Protein AF-A0A9E5R8Z6-F1 (afdb_monomer_lite)

Sequence (164 aa):
MCIWGRFLRRLDRTLDPQVNLLTLNVDRLFDQARANPAKLGFTNVTSSCLAVPSCRSTPSLQNQFLFWDDIHPTTAGHRQIAKLAMNLLAEPSREMQPQPRTAVADRATQDFTQPLQSENQAASASVPEPTPAAGLFTITMLAIGLRLRRRALRRVPSSNLMPR

Foldseek 3Di:
DDPVVVVLVVVVVVDDPVDDDQDQDVVVVLVVCVVPVVVLQAPEEQAALVVPVVSVPDVVNLLNYQHNHRPHGGPSVVVSSVVSVVVSVPPPRVPDDPPPPPDPPPPPPPPPDDDDDDDDDDDDDDDDDDDDDPDDDDDDDDDDDDDDDDDDDDDDDDDDDDDD

pLDDT: mean 73.31, std 23.59, range [35.78, 98.69]

Radius of gyration: 29.15 Å; chains: 1; bounding box: 87×56×64 Å

Secondary structure (DSSP, 8-state):
--HHHHHHHHHHTTS-TT-------HHHHHHHHHH-GGGGT-SEEEEEGGGSGGGGT-HHHHTTEEESSSSPBPHHHHHHHHHHHHHHHHS--------------S-TTSSS--------------PPPPP---------------------------------

Structure (mmCIF, N/CA/C/O backbone):
data_AF-A0A9E5R8Z6-F1
#
_entry.id   AF-A0A9E5R8Z6-F1
#
loop_
_atom_site.group_PDB
_atom_site.id
_atom_site.type_symbol
_atom_site.label_atom_id
_atom_site.label_alt_id
_atom_site.label_comp_id
_atom_site.label_asym_id
_atom_site.label_entity_id
_atom_site.label_seq_id
_atom_site.pdbx_PDB_ins_code
_atom_site.Cartn_x
_atom_site.Cartn_y
_atom_site.Cartn_z
_atom_site.occupancy
_atom_site.B_iso_or_equiv
_atom_site.auth_seq_id
_atom_site.auth_comp_id
_atom_site.auth_asym_id
_atom_site.auth_atom_id
_atom_site.pdbx_PDB_model_num
ATOM 1 N N . MET A 1 1 ? -13.295 -16.381 1.542 1.00 55.97 1 MET A N 1
ATOM 2 C CA . MET A 1 1 ? -12.892 -15.699 2.797 1.00 55.97 1 MET A CA 1
ATOM 3 C C . MET A 1 1 ? -11.876 -16.574 3.528 1.00 55.97 1 MET A C 1
ATOM 5 O O . MET A 1 1 ? -12.222 -17.695 3.893 1.00 55.97 1 MET A O 1
ATOM 9 N N . CYS A 1 2 ? -10.638 -16.107 3.704 1.00 70.44 2 CYS A N 1
ATOM 10 C CA . CYS A 1 2 ? -9.532 -16.910 4.244 1.00 70.44 2 CYS A CA 1
ATOM 11 C C . CYS A 1 2 ? -9.700 -17.233 5.743 1.00 70.44 2 CYS A C 1
ATOM 13 O O . CYS A 1 2 ? -10.387 -16.516 6.477 1.00 70.44 2 CYS A O 1
ATOM 15 N N . ILE A 1 3 ? -9.081 -18.330 6.197 1.00 78.50 3 ILE A N 1
ATOM 16 C CA . ILE A 1 3 ? -9.162 -18.840 7.582 1.00 78.50 3 ILE A CA 1
ATOM 17 C C . ILE A 1 3 ? -8.740 -17.766 8.600 1.00 78.50 3 ILE A C 1
ATOM 19 O O . ILE A 1 3 ? -9.452 -17.535 9.576 1.00 78.50 3 ILE A O 1
ATOM 23 N N . TRP A 1 4 ? -7.673 -17.024 8.306 1.00 74.25 4 TRP A N 1
ATOM 24 C CA . TRP A 1 4 ? -7.163 -15.931 9.139 1.00 74.25 4 TRP A CA 1
ATOM 25 C C . TRP A 1 4 ? -8.173 -14.801 9.371 1.00 74.25 4 TRP A C 1
ATOM 27 O O . TRP A 1 4 ? -8.366 -14.362 10.503 1.00 74.25 4 TRP A O 1
ATOM 37 N N . GLY A 1 5 ? -8.917 -14.396 8.338 1.00 78.88 5 GLY A N 1
ATOM 38 C CA . GLY A 1 5 ? -9.957 -13.375 8.488 1.00 78.88 5 GLY A CA 1
ATOM 39 C C . GLY A 1 5 ? -11.109 -13.822 9.396 1.00 78.88 5 GLY A C 1
ATOM 40 O O . GLY A 1 5 ? -11.727 -12.996 10.065 1.00 78.88 5 GLY A O 1
ATOM 41 N N . ARG A 1 6 ? -11.408 -15.129 9.449 1.00 82.06 6 ARG A N 1
ATOM 42 C CA . ARG A 1 6 ? -12.395 -15.683 10.395 1.00 82.06 6 ARG A CA 1
ATOM 43 C C . ARG A 1 6 ? -11.874 -15.679 11.831 1.00 82.06 6 ARG A C 1
ATOM 45 O O . ARG A 1 6 ? -12.655 -15.390 12.731 1.00 82.06 6 ARG A O 1
ATOM 52 N N . PHE A 1 7 ? -10.588 -15.957 12.032 1.00 84.62 7 PHE A N 1
ATOM 53 C CA . PHE A 1 7 ? -9.962 -15.930 13.354 1.00 84.62 7 PHE A CA 1
ATOM 54 C C . PHE A 1 7 ? -9.988 -14.525 13.975 1.00 84.62 7 PHE A C 1
ATOM 56 O O . PHE A 1 7 ? -10.478 -14.374 15.090 1.00 84.62 7 PHE A O 1
ATOM 63 N N . LEU A 1 8 ? -9.580 -13.488 13.233 1.00 83.25 8 LEU A N 1
ATOM 64 C CA . LEU A 1 8 ? -9.569 -12.104 13.741 1.00 83.25 8 LEU A CA 1
ATOM 65 C C . LEU A 1 8 ? -10.965 -11.610 14.155 1.00 83.25 8 LEU A C 1
ATOM 67 O O . LEU A 1 8 ? -11.116 -10.980 15.195 1.00 83.25 8 LEU A O 1
ATOM 71 N N . ARG A 1 9 ? -12.013 -11.979 13.405 1.00 81.62 9 ARG A N 1
ATOM 72 C CA . ARG A 1 9 ? -13.405 -11.672 13.790 1.00 81.62 9 ARG A CA 1
ATOM 73 C C . ARG A 1 9 ? -13.880 -12.427 15.027 1.00 81.62 9 ARG A C 1
ATOM 75 O O . ARG A 1 9 ? -14.826 -11.994 15.677 1.00 81.62 9 ARG A O 1
ATOM 82 N N . ARG A 1 10 ? -13.293 -13.590 15.316 1.00 86.56 10 ARG A N 1
ATOM 83 C CA . ARG A 1 10 ? -13.603 -14.333 16.539 1.00 86.56 10 ARG A CA 1
ATOM 84 C C . ARG A 1 10 ? -12.925 -13.689 17.740 1.00 86.56 10 ARG A C 1
ATOM 86 O O . ARG A 1 10 ? -13.573 -13.588 18.773 1.00 86.56 10 ARG A O 1
ATOM 93 N N . LEU A 1 11 ? -11.686 -13.226 17.571 1.00 87.25 11 LEU A N 1
ATOM 94 C CA . LEU A 1 11 ? -10.934 -12.533 18.613 1.00 87.25 11 LEU A CA 1
ATOM 95 C C . LEU A 1 11 ? -11.697 -11.306 19.128 1.00 87.25 11 LEU A C 1
ATOM 97 O O . LEU A 1 11 ? -11.892 -11.190 20.331 1.00 87.25 11 LEU A O 1
ATOM 101 N N . ASP A 1 12 ? -12.232 -10.485 18.222 1.00 85.75 12 ASP A N 1
ATOM 102 C CA . ASP A 1 12 ? -13.057 -9.308 18.543 1.00 85.75 12 ASP A CA 1
ATOM 103 C C . ASP A 1 12 ? -14.218 -9.607 19.514 1.00 85.75 12 ASP A C 1
ATOM 105 O O . ASP A 1 12 ? -14.535 -8.816 20.391 1.00 85.75 12 ASP A O 1
ATOM 109 N N . ARG A 1 13 ? -14.814 -10.804 19.427 1.00 85.31 13 ARG A N 1
ATOM 110 C CA . ARG A 1 13 ? -15.930 -11.226 20.297 1.00 85.31 13 ARG A CA 1
ATOM 111 C C . ARG A 1 13 ? -15.498 -11.791 21.649 1.00 85.31 13 ARG A C 1
ATOM 113 O O . ARG A 1 13 ? -16.355 -12.108 22.467 1.00 85.31 13 ARG A O 1
ATOM 120 N N . THR A 1 14 ? -14.202 -12.007 21.838 1.00 90.75 14 THR A N 1
ATOM 121 C CA . THR A 1 14 ? -13.625 -12.620 23.046 1.00 90.75 14 THR A CA 1
ATOM 122 C C . THR A 1 14 ? -12.754 -11.660 23.846 1.00 90.75 14 THR A C 1
ATOM 124 O O . THR A 1 14 ? -12.374 -11.991 24.964 1.00 90.75 14 THR A O 1
ATOM 127 N N . LEU A 1 15 ? -12.412 -10.504 23.273 1.00 91.12 15 LEU A N 1
ATOM 128 C CA . LEU A 1 15 ? -11.634 -9.477 23.951 1.00 91.12 15 LEU A CA 1
ATOM 129 C C . LEU A 1 15 ? -12.467 -8.778 25.029 1.00 91.12 15 LEU A C 1
ATOM 131 O O . LEU A 1 15 ? -13.698 -8.761 24.980 1.00 91.12 15 LEU A O 1
ATOM 135 N N . ASP A 1 16 ? -11.766 -8.196 26.001 1.00 92.31 16 ASP A N 1
ATOM 136 C CA . ASP A 1 16 ? -12.375 -7.297 26.975 1.00 92.31 16 ASP A CA 1
ATOM 137 C C . ASP A 1 16 ? -13.114 -6.156 26.241 1.00 92.31 16 ASP A C 1
ATOM 139 O O . ASP A 1 16 ? -12.548 -5.595 25.298 1.00 92.31 16 ASP A O 1
ATOM 143 N N . PRO A 1 17 ? -14.342 -5.782 26.649 1.00 87.12 17 PRO A N 1
ATOM 144 C CA . PRO A 1 17 ? -15.105 -4.705 26.012 1.00 87.12 17 PRO A CA 1
ATOM 145 C C . PRO A 1 17 ? -14.402 -3.339 25.961 1.00 87.12 17 PRO A C 1
ATOM 147 O O . PRO A 1 17 ? -14.804 -2.484 25.173 1.00 87.12 17 PRO A O 1
ATOM 150 N N . GLN A 1 18 ? -13.382 -3.105 26.792 1.00 89.56 18 GLN A N 1
ATOM 151 C CA . GLN A 1 18 ? -12.573 -1.880 26.771 1.00 89.56 18 GLN A CA 1
ATOM 152 C C . GLN A 1 18 ? -11.520 -1.871 25.650 1.00 89.56 18 GLN A C 1
ATOM 154 O O . GLN A 1 18 ? -10.940 -0.825 25.356 1.00 89.56 18 GLN A O 1
ATOM 159 N N . VAL A 1 19 ? -11.260 -3.013 25.008 1.00 90.50 19 VAL A N 1
ATOM 160 C CA . VAL A 1 19 ? -10.334 -3.115 23.877 1.00 90.50 19 VAL A CA 1
ATOM 161 C C . VAL A 1 19 ? -11.085 -2.860 22.573 1.00 90.50 19 VAL A C 1
ATOM 163 O O . VAL A 1 19 ? -11.951 -3.631 22.173 1.00 90.50 19 VAL A O 1
ATOM 166 N N . ASN A 1 20 ? -10.696 -1.807 21.854 1.00 87.50 20 ASN A N 1
ATOM 167 C CA . ASN A 1 20 ? -11.187 -1.536 20.505 1.00 87.50 20 ASN A CA 1
ATOM 168 C C . ASN A 1 20 ? -10.245 -2.153 19.455 1.00 87.50 20 ASN A C 1
ATOM 170 O O . ASN A 1 20 ? -9.166 -1.616 19.187 1.00 87.50 20 ASN A O 1
ATOM 174 N N . LEU A 1 21 ? -10.640 -3.281 18.857 1.00 88.62 21 LEU A N 1
ATOM 175 C CA . LEU A 1 21 ? -9.853 -3.952 17.822 1.00 88.62 21 LEU A CA 1
ATOM 176 C C . LEU A 1 21 ? -10.184 -3.412 16.423 1.00 88.62 21 LEU A C 1
ATOM 178 O O . LEU A 1 21 ? -11.179 -3.776 15.797 1.00 88.62 21 LEU A O 1
ATOM 182 N N . LEU A 1 22 ? -9.276 -2.613 15.867 1.00 90.19 22 LEU A N 1
ATOM 183 C CA . LEU A 1 22 ? -9.369 -2.151 14.483 1.00 90.19 22 LEU A CA 1
ATOM 184 C C . LEU A 1 22 ? -8.681 -3.144 13.536 1.00 90.19 22 LEU A C 1
ATOM 186 O O . LEU A 1 22 ? -7.471 -3.356 13.598 1.00 90.19 22 LEU A O 1
ATOM 190 N N . THR A 1 23 ? -9.447 -3.753 12.627 1.00 90.19 23 THR A N 1
ATOM 191 C CA . THR A 1 23 ? -8.899 -4.702 11.643 1.00 90.19 23 THR A CA 1
ATOM 192 C C . THR A 1 23 ? -8.503 -3.995 10.348 1.00 90.19 23 THR A C 1
ATOM 194 O O . THR A 1 23 ? -9.354 -3.466 9.632 1.00 90.19 23 THR A O 1
ATOM 197 N N . LEU A 1 24 ? -7.219 -4.066 9.990 1.00 93.06 24 LEU A N 1
ATOM 198 C CA . LEU A 1 24 ? -6.701 -3.544 8.727 1.00 93.06 24 LEU A CA 1
ATOM 199 C C . LEU A 1 24 ? -6.794 -4.595 7.608 1.00 93.06 24 LEU A C 1
ATOM 201 O O . LEU A 1 24 ? -6.055 -5.576 7.599 1.00 93.06 24 LEU A O 1
ATOM 205 N N . ASN A 1 25 ? -7.688 -4.394 6.636 1.00 92.94 25 ASN A N 1
ATOM 206 C CA . ASN A 1 25 ? -7.883 -5.335 5.526 1.00 92.94 25 ASN A CA 1
ATOM 207 C C . ASN A 1 25 ? -6.953 -5.029 4.334 1.00 92.94 25 ASN A C 1
ATOM 209 O O . ASN A 1 25 ? -7.357 -4.386 3.362 1.00 92.94 25 ASN A O 1
ATOM 213 N N . VAL A 1 26 ? -5.705 -5.495 4.422 1.00 95.31 26 VAL A N 1
ATOM 214 C CA . VAL A 1 26 ? -4.687 -5.326 3.367 1.00 95.31 26 VAL A CA 1
ATOM 215 C C . VAL A 1 26 ? -5.003 -6.158 2.118 1.00 95.31 26 VAL A C 1
ATOM 217 O O . VAL A 1 26 ? -4.757 -5.694 1.006 1.00 95.31 26 VAL A O 1
ATOM 220 N N . ASP A 1 27 ? -5.633 -7.327 2.268 1.00 94.12 27 ASP A N 1
ATOM 221 C CA . ASP A 1 27 ? -6.019 -8.180 1.133 1.00 94.12 27 ASP A CA 1
ATOM 222 C C . ASP A 1 27 ? -6.911 -7.422 0.147 1.00 94.12 27 ASP A C 1
ATOM 224 O O . ASP A 1 27 ? -6.650 -7.413 -1.057 1.00 94.12 27 ASP A O 1
ATOM 228 N N . ARG A 1 28 ? -7.908 -6.692 0.668 1.00 94.88 28 ARG A N 1
ATOM 229 C CA . ARG A 1 28 ? -8.800 -5.865 -0.154 1.00 94.88 28 ARG A CA 1
ATOM 230 C C . ARG A 1 28 ? -8.052 -4.734 -0.863 1.00 94.88 28 ARG A C 1
ATOM 232 O O . ARG A 1 28 ? -8.390 -4.412 -1.999 1.00 94.88 28 ARG A O 1
ATOM 239 N N . LEU A 1 29 ? -7.055 -4.123 -0.219 1.00 97.38 29 LEU A N 1
ATOM 240 C CA . LEU A 1 29 ? -6.211 -3.111 -0.865 1.00 97.38 29 LEU A CA 1
ATOM 241 C C . LEU A 1 29 ? -5.435 -3.722 -2.040 1.00 97.38 29 LEU A C 1
ATOM 243 O O . LEU A 1 29 ? -5.322 -3.101 -3.095 1.00 97.38 29 LEU A O 1
ATOM 247 N N . PHE A 1 30 ? -4.935 -4.947 -1.890 1.00 97.25 30 PHE A N 1
ATOM 248 C CA . PHE A 1 30 ? -4.210 -5.629 -2.962 1.00 97.25 30 PHE A CA 1
ATOM 249 C C . PHE A 1 30 ? -5.145 -6.132 -4.069 1.00 97.25 30 PHE A C 1
ATOM 251 O O . PHE A 1 30 ? -4.772 -6.067 -5.239 1.00 97.25 30 PHE A O 1
ATOM 258 N N . ASP A 1 31 ? -6.374 -6.548 -3.749 1.00 97.50 31 ASP A N 1
ATOM 259 C CA . ASP A 1 31 ? -7.418 -6.804 -4.753 1.00 97.50 31 ASP A CA 1
ATOM 260 C C . ASP A 1 31 ? -7.702 -5.550 -5.587 1.00 97.50 31 ASP A C 1
ATOM 262 O O . ASP A 1 31 ? -7.774 -5.618 -6.813 1.00 97.50 31 ASP A O 1
ATOM 266 N N . GLN A 1 32 ? -7.804 -4.385 -4.939 1.00 97.88 32 GLN A N 1
ATOM 267 C CA . GLN A 1 32 ? -7.979 -3.106 -5.631 1.00 97.88 32 GLN A CA 1
ATOM 268 C C . GLN A 1 32 ? -6.775 -2.763 -6.509 1.00 97.88 32 GLN A C 1
ATOM 270 O O . GLN A 1 32 ? -6.963 -2.317 -7.641 1.00 97.88 32 GLN A O 1
ATOM 275 N N . ALA A 1 33 ? -5.556 -3.003 -6.015 1.00 98.06 33 ALA A N 1
ATOM 276 C CA . ALA A 1 33 ? -4.335 -2.819 -6.792 1.00 98.06 33 ALA A CA 1
ATOM 277 C C . ALA A 1 33 ? -4.318 -3.716 -8.034 1.00 98.06 33 ALA A C 1
ATOM 279 O O . ALA A 1 33 ? -3.981 -3.236 -9.108 1.00 98.06 33 ALA A O 1
ATOM 280 N N . ARG A 1 34 ? -4.733 -4.983 -7.919 1.00 97.75 34 ARG A N 1
ATOM 281 C CA . ARG A 1 34 ? -4.852 -5.910 -9.058 1.00 97.75 34 ARG A CA 1
ATOM 282 C C . ARG A 1 34 ? -5.941 -5.503 -10.044 1.00 97.75 34 ARG A C 1
ATOM 284 O O . ARG A 1 34 ? -5.726 -5.586 -11.247 1.00 97.75 34 ARG A O 1
ATOM 291 N N . ALA A 1 35 ? -7.093 -5.060 -9.547 1.00 98.31 35 ALA A N 1
ATOM 292 C CA . ALA A 1 35 ? -8.225 -4.685 -10.389 1.00 98.31 35 ALA A CA 1
ATOM 293 C C . ALA A 1 35 ? -7.988 -3.372 -11.151 1.00 98.31 35 ALA A C 1
ATOM 295 O O . ALA A 1 35 ? -8.436 -3.224 -12.286 1.00 98.31 35 ALA A O 1
ATOM 296 N N . ASN A 1 36 ? -7.320 -2.395 -10.530 1.00 98.06 36 ASN A N 1
ATOM 297 C CA . ASN A 1 36 ? -6.989 -1.125 -11.170 1.00 98.06 36 ASN A CA 1
ATOM 298 C C . ASN A 1 36 ? -5.710 -0.508 -10.563 1.00 98.06 36 ASN A C 1
ATOM 300 O O . ASN A 1 36 ? -5.801 0.380 -9.707 1.00 98.06 36 ASN A O 1
ATOM 304 N N . PRO A 1 37 ? -4.520 -0.938 -11.025 1.00 98.38 37 PRO A N 1
ATOM 305 C CA . PRO A 1 37 ? -3.231 -0.466 -10.513 1.00 98.38 37 PRO A CA 1
ATOM 306 C C . PRO A 1 37 ? -3.079 1.058 -10.536 1.00 98.38 37 PRO A C 1
ATOM 308 O O . PRO A 1 37 ? -2.614 1.666 -9.567 1.00 98.38 37 PRO A O 1
ATOM 311 N N . ALA A 1 38 ? -3.538 1.686 -11.623 1.00 98.12 38 ALA A N 1
ATOM 312 C CA . ALA A 1 38 ? -3.373 3.113 -11.868 1.00 98.12 38 ALA A CA 1
ATOM 313 C C . ALA A 1 38 ? -4.092 3.974 -10.819 1.00 98.12 38 ALA A C 1
ATOM 315 O O . ALA A 1 38 ? -3.574 5.023 -10.436 1.00 98.12 38 ALA A O 1
ATOM 316 N N . LYS A 1 39 ? -5.230 3.511 -10.273 1.00 97.62 39 LYS A N 1
ATOM 317 C CA . LYS A 1 39 ? -5.931 4.204 -9.172 1.00 97.62 39 LYS A CA 1
ATOM 318 C C . LYS A 1 39 ? -5.086 4.326 -7.904 1.00 97.62 39 LYS A C 1
ATOM 320 O O . LYS A 1 39 ? -5.306 5.242 -7.117 1.00 97.62 39 LYS A O 1
ATOM 325 N N . LEU A 1 40 ? -4.133 3.419 -7.704 1.00 97.94 40 LEU A N 1
ATOM 326 C CA . LEU A 1 40 ? -3.211 3.439 -6.569 1.00 97.94 40 LEU A CA 1
ATOM 327 C C . LEU A 1 40 ? -1.815 3.962 -6.944 1.00 97.94 40 LEU A C 1
ATOM 329 O O . LEU A 1 40 ? -0.942 4.030 -6.078 1.00 97.94 40 LEU A O 1
ATOM 333 N N . GLY A 1 41 ? -1.623 4.391 -8.195 1.00 97.69 41 GLY A N 1
ATOM 334 C CA . GLY A 1 41 ? -0.362 4.935 -8.696 1.00 97.69 41 GLY A CA 1
ATOM 335 C C . GLY A 1 41 ? 0.661 3.880 -9.124 1.00 97.69 41 GLY A C 1
ATOM 336 O O . GLY A 1 41 ? 1.837 4.213 -9.243 1.00 97.69 41 GLY A O 1
ATOM 337 N N . PHE A 1 42 ? 0.240 2.633 -9.353 1.00 98.69 42 PHE A N 1
ATOM 338 C CA . PHE A 1 42 ? 1.119 1.556 -9.812 1.00 98.69 42 PHE A CA 1
ATOM 339 C C . PHE A 1 42 ? 0.924 1.258 -11.299 1.00 98.69 42 PHE A C 1
ATOM 341 O O . PHE A 1 42 ? -0.183 1.360 -11.827 1.00 98.69 42 PHE A O 1
ATOM 348 N N . THR A 1 43 ? 1.999 0.829 -11.956 1.00 98.19 43 THR A N 1
ATOM 349 C CA . THR A 1 43 ? 1.976 0.255 -13.310 1.00 98.19 43 THR A CA 1
ATOM 350 C C . THR A 1 43 ? 2.236 -1.250 -13.286 1.00 98.19 43 THR A C 1
ATOM 352 O O . THR A 1 43 ? 1.774 -1.954 -14.180 1.00 98.19 43 THR A O 1
ATOM 355 N N . ASN A 1 44 ? 2.907 -1.762 -12.247 1.00 98.25 44 ASN A N 1
ATOM 356 C CA . ASN A 1 44 ? 3.119 -3.191 -12.040 1.00 98.25 44 ASN A CA 1
ATOM 357 C C . ASN A 1 44 ? 2.748 -3.592 -10.605 1.00 98.25 44 ASN A C 1
ATOM 359 O O . ASN A 1 44 ? 3.247 -3.021 -9.637 1.00 98.25 44 ASN A O 1
ATOM 363 N N . VAL A 1 45 ? 1.861 -4.579 -10.469 1.00 98.31 45 VAL A N 1
ATOM 364 C CA . VAL A 1 45 ? 1.365 -5.075 -9.172 1.00 98.31 45 VAL A CA 1
ATOM 365 C C . VAL A 1 45 ? 1.576 -6.575 -8.984 1.00 98.31 45 VAL A C 1
ATOM 367 O O . VAL A 1 45 ? 0.995 -7.165 -8.079 1.00 98.31 45 VAL A O 1
ATOM 370 N N . THR A 1 46 ? 2.362 -7.203 -9.855 1.00 96.50 46 THR A N 1
ATOM 371 C CA . THR A 1 46 ? 2.525 -8.663 -9.911 1.00 96.50 46 THR A CA 1
ATOM 372 C C . THR A 1 46 ? 3.982 -9.092 -9.844 1.00 96.50 46 THR A C 1
ATOM 374 O O . THR A 1 46 ? 4.284 -10.095 -9.215 1.00 96.50 46 THR A O 1
ATOM 377 N N . SER A 1 47 ? 4.882 -8.362 -10.502 1.00 96.56 47 SER A N 1
ATOM 378 C CA . SER A 1 47 ? 6.294 -8.721 -10.618 1.00 96.56 47 SER A CA 1
ATOM 379 C C . SER A 1 47 ? 7.139 -8.009 -9.565 1.00 96.56 47 SER A C 1
ATOM 381 O O . SER A 1 47 ? 6.874 -6.856 -9.222 1.00 96.56 47 SER A O 1
ATOM 383 N N . SER A 1 48 ? 8.213 -8.667 -9.130 1.00 97.88 48 SER A N 1
ATOM 384 C CA . SER A 1 48 ? 9.257 -8.047 -8.317 1.00 97.88 48 SER A CA 1
ATOM 385 C C . SER A 1 48 ? 9.949 -6.903 -9.071 1.00 97.88 48 SER A C 1
ATOM 387 O O . SER A 1 48 ? 10.419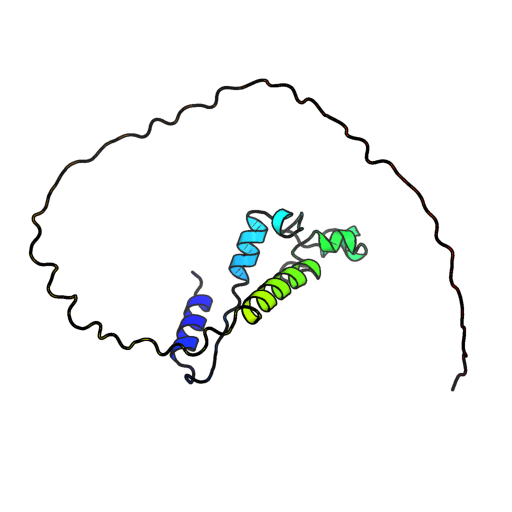 -7.073 -10.200 1.00 97.88 48 SER A O 1
ATOM 389 N N . CYS A 1 49 ? 10.094 -5.751 -8.413 1.00 98.31 49 CYS A N 1
ATOM 390 C CA . CYS A 1 49 ? 10.974 -4.670 -8.863 1.00 98.31 49 CYS A CA 1
ATOM 391 C C . CYS A 1 49 ? 12.439 -5.135 -8.981 1.00 98.31 49 CYS A C 1
ATOM 393 O O . CYS A 1 49 ? 13.102 -4.804 -9.959 1.00 98.31 49 CYS A O 1
ATOM 395 N N . LEU A 1 50 ? 12.956 -5.947 -8.048 1.00 97.38 50 LEU A N 1
ATOM 396 C CA . LEU A 1 50 ? 14.345 -6.438 -8.067 1.00 97.38 50 LEU A CA 1
ATOM 397 C C . LEU A 1 50 ? 14.710 -7.298 -9.288 1.00 97.38 50 LEU A C 1
ATOM 399 O O . LEU A 1 50 ? 15.901 -7.383 -9.629 1.00 97.38 50 LEU A O 1
ATOM 403 N N . ALA A 1 51 ? 13.714 -7.905 -9.941 1.00 96.31 51 ALA A N 1
ATOM 404 C CA . ALA A 1 51 ? 13.879 -8.624 -11.203 1.00 96.31 51 ALA A CA 1
ATOM 405 C C . ALA A 1 51 ? 14.178 -7.684 -12.387 1.00 96.31 51 ALA A C 1
ATOM 407 O O . ALA A 1 51 ? 14.702 -8.124 -13.408 1.00 96.31 51 ALA A O 1
ATOM 408 N N . VAL A 1 52 ? 13.897 -6.385 -12.245 1.00 96.31 52 VAL A N 1
ATOM 409 C CA . VAL A 1 52 ? 14.216 -5.342 -13.223 1.00 96.31 52 VAL A CA 1
ATOM 410 C C . VAL A 1 52 ? 15.508 -4.634 -12.787 1.00 96.31 52 VAL A C 1
ATOM 412 O O . VAL A 1 52 ? 15.488 -3.879 -11.811 1.00 96.31 52 VAL A O 1
ATOM 415 N N . PRO A 1 53 ? 16.647 -4.812 -13.490 1.00 95.81 53 PRO A N 1
ATOM 416 C CA . PRO A 1 53 ? 17.941 -4.282 -13.045 1.00 95.81 53 PRO A CA 1
ATOM 417 C C . PRO A 1 53 ? 17.944 -2.774 -12.764 1.00 95.81 53 PRO A C 1
ATOM 419 O O . PRO A 1 53 ? 18.496 -2.333 -11.757 1.00 95.81 53 PRO A O 1
ATOM 422 N N . SER A 1 54 ? 17.270 -1.982 -13.604 1.00 96.38 54 SER A N 1
ATOM 423 C CA . SER A 1 54 ? 17.163 -0.527 -13.439 1.00 96.38 54 SER A CA 1
ATOM 424 C C . SER A 1 54 ? 16.343 -0.110 -12.215 1.00 96.38 54 SER A C 1
ATOM 426 O O . SER A 1 54 ? 16.552 0.977 -11.677 1.00 96.38 54 SER A O 1
ATOM 428 N N . CYS A 1 55 ? 15.442 -0.965 -11.727 1.00 96.88 55 CYS A N 1
ATOM 429 C CA . CYS A 1 55 ? 14.605 -0.662 -10.570 1.00 96.88 55 CYS A CA 1
ATOM 430 C C . CYS A 1 55 ? 15.431 -0.598 -9.277 1.00 96.88 55 CYS A C 1
ATOM 432 O O . CYS A 1 55 ? 15.114 0.182 -8.383 1.00 96.88 55 CYS A O 1
ATOM 434 N N . ARG A 1 56 ? 16.559 -1.318 -9.199 1.00 93.12 56 ARG A N 1
ATOM 435 C CA . ARG A 1 56 ? 17.439 -1.346 -8.013 1.00 93.12 56 ARG A CA 1
ATOM 436 C C . ARG A 1 56 ? 18.032 0.018 -7.655 1.00 93.12 56 ARG A C 1
ATOM 438 O O . ARG A 1 56 ? 18.271 0.285 -6.484 1.00 93.12 56 ARG A O 1
ATOM 445 N N . SER A 1 57 ? 18.241 0.881 -8.645 1.00 95.62 57 SER A N 1
ATOM 446 C CA . SER A 1 57 ? 18.887 2.191 -8.483 1.00 95.62 57 SER A CA 1
ATOM 447 C C . SER A 1 57 ? 17.995 3.377 -8.855 1.00 95.62 57 SER A C 1
ATOM 449 O O . SER A 1 57 ? 18.431 4.519 -8.734 1.00 95.62 57 SER A O 1
ATOM 451 N N . THR A 1 58 ? 16.749 3.136 -9.283 1.00 97.75 58 THR A N 1
ATOM 452 C CA . THR A 1 58 ? 15.853 4.186 -9.793 1.00 97.75 58 THR A CA 1
ATOM 453 C C . THR A 1 58 ? 14.603 4.322 -8.917 1.00 97.75 58 THR A C 1
ATOM 455 O O . THR A 1 58 ? 13.604 3.644 -9.170 1.00 97.75 58 THR A O 1
ATOM 458 N N . PRO A 1 59 ? 14.587 5.229 -7.918 1.00 96.38 59 PRO A N 1
ATOM 459 C CA . PRO A 1 59 ? 13.443 5.401 -7.017 1.00 96.38 59 PRO A CA 1
ATOM 460 C C . PRO A 1 59 ? 12.123 5.732 -7.724 1.00 96.38 59 PRO A C 1
ATOM 462 O O . PRO A 1 59 ? 11.057 5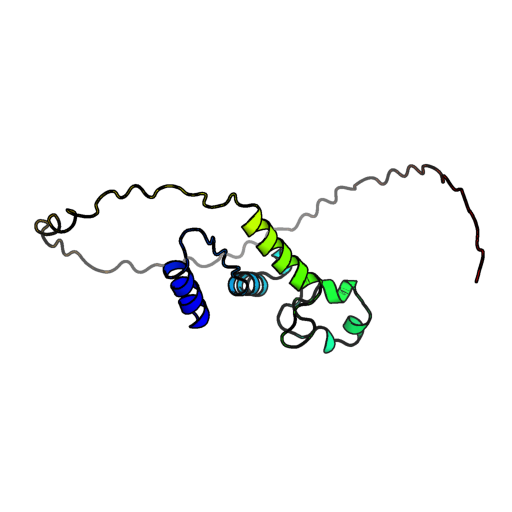.277 -7.317 1.00 96.38 59 PRO A O 1
ATOM 465 N N . SER A 1 60 ? 12.171 6.501 -8.815 1.00 97.12 60 SER A N 1
ATOM 466 C CA . SER A 1 60 ? 10.977 6.819 -9.607 1.00 97.12 60 SER A CA 1
ATOM 467 C C . SER A 1 60 ? 10.372 5.591 -10.293 1.00 97.12 60 SER A C 1
ATOM 469 O O . SER A 1 60 ? 9.161 5.562 -10.498 1.00 97.12 60 SER A O 1
ATOM 471 N N . LEU A 1 61 ? 11.180 4.575 -10.613 1.00 97.81 61 LEU A N 1
ATOM 472 C CA . LEU A 1 61 ? 10.702 3.292 -11.122 1.00 97.81 61 LEU A CA 1
ATOM 473 C C . LEU A 1 61 ? 10.167 2.423 -9.980 1.00 97.81 61 LEU A C 1
ATOM 475 O O . LEU A 1 61 ? 9.074 1.885 -10.103 1.00 97.81 61 LEU A O 1
ATOM 479 N N . GLN A 1 62 ? 10.862 2.372 -8.838 1.00 98.19 62 GLN A N 1
ATOM 480 C CA . GLN A 1 62 ? 10.396 1.655 -7.638 1.00 98.19 62 GLN A CA 1
ATOM 481 C C . GLN A 1 62 ? 8.994 2.102 -7.208 1.00 98.19 62 GLN A C 1
ATOM 483 O O . GLN A 1 62 ? 8.164 1.279 -6.833 1.00 98.19 62 GLN A O 1
ATOM 488 N N . ASN A 1 63 ? 8.701 3.402 -7.317 1.00 98.19 63 ASN A N 1
ATOM 489 C CA . ASN A 1 63 ? 7.395 3.962 -6.968 1.00 98.19 63 ASN A CA 1
ATOM 490 C C . ASN A 1 63 ? 6.240 3.487 -7.865 1.00 98.19 63 ASN A C 1
ATOM 492 O O . ASN A 1 63 ? 5.084 3.681 -7.500 1.00 98.19 63 ASN A O 1
ATOM 496 N N . GLN A 1 64 ? 6.537 2.886 -9.018 1.00 98.19 64 GLN A N 1
ATOM 497 C CA . GLN A 1 64 ? 5.536 2.368 -9.952 1.00 98.19 64 GLN A CA 1
ATOM 498 C C . GLN A 1 64 ? 5.219 0.883 -9.718 1.00 98.19 64 GLN A C 1
ATOM 500 O O . GLN A 1 64 ? 4.254 0.368 -10.285 1.00 98.19 64 GLN A O 1
ATOM 505 N N . PHE A 1 65 ? 6.004 0.198 -8.882 1.00 98.62 65 PHE A N 1
ATOM 506 C CA . PHE A 1 65 ? 5.832 -1.215 -8.557 1.00 98.62 65 PHE A CA 1
ATOM 507 C C . PHE A 1 65 ? 5.162 -1.369 -7.191 1.00 98.62 65 PHE A C 1
ATOM 509 O O . PHE A 1 65 ? 5.509 -0.662 -6.242 1.00 98.62 65 PHE A O 1
ATOM 516 N N . LEU A 1 66 ? 4.234 -2.320 -7.064 1.00 98.69 66 LEU A N 1
ATOM 517 C CA . LEU A 1 66 ? 3.669 -2.691 -5.765 1.00 98.69 66 LEU A CA 1
ATOM 518 C C . LEU A 1 66 ? 4.673 -3.479 -4.926 1.00 98.69 66 LEU A C 1
ATOM 520 O O . LEU A 1 66 ? 4.785 -3.203 -3.736 1.00 98.69 66 LEU A O 1
ATOM 524 N N . PHE A 1 67 ? 5.403 -4.418 -5.535 1.00 98.62 67 PHE A N 1
ATOM 525 C CA . PHE A 1 67 ? 6.293 -5.343 -4.838 1.00 98.62 67 PHE A CA 1
ATOM 526 C C . PHE A 1 67 ? 7.776 -5.069 -5.121 1.00 98.62 67 PHE A C 1
ATOM 528 O O . PHE A 1 67 ? 8.196 -4.842 -6.259 1.00 98.62 67 PHE A O 1
ATOM 535 N N . TRP A 1 68 ? 8.570 -5.068 -4.055 1.00 98.44 68 TRP A N 1
ATOM 536 C CA . TRP A 1 68 ? 10.024 -4.977 -4.089 1.00 98.44 68 TRP A CA 1
ATOM 537 C C . TRP A 1 68 ? 10.631 -6.310 -4.545 1.00 98.44 68 TRP A C 1
ATOM 539 O O . TRP A 1 68 ? 11.327 -6.366 -5.561 1.00 98.44 68 TRP A O 1
ATOM 549 N N . ASP A 1 69 ? 10.279 -7.390 -3.853 1.00 97.75 69 ASP A N 1
ATOM 550 C CA . ASP A 1 69 ? 10.584 -8.786 -4.182 1.00 97.75 69 ASP A CA 1
ATOM 551 C C . ASP A 1 69 ? 9.285 -9.587 -4.375 1.00 97.75 69 ASP A C 1
ATOM 553 O O . ASP A 1 69 ? 8.299 -9.018 -4.832 1.00 97.75 69 ASP A O 1
ATOM 557 N N . ASP A 1 70 ? 9.273 -10.889 -4.095 1.00 96.69 70 ASP A N 1
ATOM 558 C CA . ASP A 1 70 ? 8.102 -11.740 -4.328 1.00 96.69 70 ASP A CA 1
ATOM 559 C C . ASP A 1 70 ? 6.988 -11.563 -3.280 1.00 96.69 70 ASP A C 1
ATOM 561 O O . ASP A 1 70 ? 5.859 -11.995 -3.515 1.00 96.69 70 ASP A O 1
ATOM 565 N N . ILE A 1 71 ? 7.269 -10.940 -2.126 1.00 96.31 71 ILE A N 1
ATOM 566 C CA . ILE A 1 71 ? 6.290 -10.815 -1.027 1.00 96.31 71 ILE A CA 1
ATOM 567 C C . ILE A 1 71 ? 6.272 -9.441 -0.348 1.00 96.31 71 ILE A C 1
ATOM 569 O O . ILE A 1 71 ? 5.258 -9.066 0.247 1.00 96.31 71 ILE A O 1
ATOM 573 N N . HIS A 1 72 ? 7.359 -8.673 -0.417 1.00 98.06 72 HIS A N 1
ATOM 574 C CA . HIS A 1 72 ? 7.471 -7.394 0.276 1.00 98.06 72 HIS A CA 1
ATOM 575 C C . HIS A 1 72 ? 6.995 -6.240 -0.613 1.00 98.06 72 HIS A C 1
ATOM 577 O O . HIS A 1 72 ? 7.449 -6.118 -1.753 1.00 98.06 72 HIS A O 1
ATOM 583 N N . PRO A 1 73 ? 6.120 -5.344 -0.122 1.00 98.38 73 PRO A N 1
ATOM 584 C CA . PRO A 1 73 ? 5.753 -4.142 -0.858 1.00 98.38 73 PRO A CA 1
ATOM 585 C C . PRO A 1 73 ? 6.926 -3.164 -1.018 1.00 98.38 73 PRO A C 1
ATOM 587 O O . PRO A 1 73 ? 7.803 -3.067 -0.162 1.00 98.38 73 PRO A O 1
ATOM 590 N N . THR A 1 74 ? 6.923 -2.368 -2.085 1.00 98.62 74 THR A N 1
ATOM 591 C CA . THR A 1 74 ? 7.832 -1.217 -2.210 1.00 98.62 74 THR A CA 1
ATOM 592 C C . THR A 1 74 ? 7.470 -0.124 -1.201 1.00 98.62 74 THR A C 1
ATOM 594 O O . THR A 1 74 ? 6.397 -0.132 -0.592 1.00 98.62 74 THR A O 1
ATOM 597 N N . THR A 1 75 ? 8.308 0.909 -1.086 1.00 98.06 75 THR A N 1
ATOM 598 C CA . THR A 1 75 ? 7.969 2.132 -0.337 1.00 98.06 75 THR A CA 1
ATOM 599 C C . THR A 1 75 ? 6.635 2.743 -0.787 1.00 98.06 75 THR A C 1
ATOM 601 O O . THR A 1 75 ? 5.875 3.252 0.038 1.00 98.06 75 THR A O 1
ATOM 604 N N . ALA A 1 76 ? 6.310 2.691 -2.084 1.00 98.50 76 ALA A N 1
ATOM 605 C CA . ALA A 1 76 ? 5.021 3.157 -2.589 1.00 98.50 76 ALA A CA 1
ATOM 606 C C . ALA A 1 76 ? 3.868 2.221 -2.185 1.00 98.50 76 ALA A C 1
ATOM 608 O O . ALA A 1 76 ? 2.817 2.713 -1.769 1.00 98.50 76 ALA A O 1
ATOM 609 N N . GLY A 1 77 ? 4.084 0.902 -2.204 1.00 98.38 77 GLY A N 1
ATOM 610 C CA . GLY A 1 77 ? 3.160 -0.092 -1.644 1.00 98.38 77 GLY A CA 1
ATOM 611 C C . GLY A 1 77 ? 2.849 0.159 -0.166 1.00 98.38 77 GLY A C 1
ATOM 612 O O . GLY A 1 77 ? 1.688 0.344 0.211 1.00 98.38 77 GLY A O 1
ATOM 613 N N . HIS A 1 78 ? 3.887 0.283 0.662 1.00 98.69 78 HIS A N 1
ATOM 614 C CA . HIS A 1 78 ? 3.750 0.614 2.083 1.00 98.69 78 HIS A CA 1
ATOM 615 C C . HIS A 1 78 ? 3.027 1.942 2.315 1.00 98.69 78 HIS A C 1
ATOM 617 O O . HIS A 1 78 ? 2.231 2.049 3.246 1.00 98.69 78 HIS A O 1
ATOM 623 N N . ARG A 1 79 ? 3.221 2.944 1.449 1.00 98.69 79 ARG A N 1
ATOM 624 C CA . ARG A 1 79 ? 2.490 4.216 1.536 1.00 98.69 79 ARG A CA 1
ATOM 625 C C . ARG A 1 79 ? 0.981 4.034 1.364 1.00 98.69 79 ARG A C 1
ATOM 627 O O . ARG A 1 79 ? 0.221 4.732 2.030 1.00 98.69 79 ARG A O 1
ATOM 634 N N . GLN A 1 80 ? 0.531 3.121 0.501 1.00 98.56 80 GLN A N 1
ATOM 635 C CA . GLN A 1 80 ? -0.900 2.825 0.354 1.00 98.56 80 GLN A CA 1
ATOM 636 C C . GLN A 1 80 ? -1.457 2.074 1.573 1.00 98.56 80 GLN A C 1
ATOM 638 O O . GLN A 1 80 ? -2.548 2.401 2.038 1.00 98.56 80 GLN A O 1
ATOM 643 N N . ILE A 1 81 ? -0.688 1.145 2.151 1.00 98.50 81 ILE A N 1
ATOM 644 C CA . ILE A 1 81 ? -1.058 0.462 3.406 1.00 98.50 81 ILE A CA 1
ATOM 645 C C . ILE A 1 81 ? -1.167 1.472 4.557 1.00 98.50 81 ILE A C 1
ATOM 647 O O . ILE A 1 81 ? -2.142 1.458 5.304 1.00 98.50 81 ILE A O 1
ATOM 651 N N . ALA A 1 82 ? -0.208 2.395 4.666 1.00 98.38 82 ALA A N 1
ATOM 652 C CA . ALA A 1 82 ? -0.230 3.449 5.673 1.00 98.38 82 ALA A CA 1
ATOM 653 C C . ALA A 1 82 ? -1.451 4.365 5.511 1.00 98.38 82 ALA A C 1
ATOM 655 O O . ALA A 1 82 ? -2.117 4.654 6.498 1.00 98.38 82 ALA A O 1
ATOM 656 N N . LYS A 1 83 ? -1.802 4.770 4.281 1.00 97.81 83 LYS A N 1
ATOM 657 C CA . LYS A 1 83 ? -3.035 5.537 4.021 1.00 97.81 83 LYS A CA 1
ATOM 658 C C . LYS A 1 83 ? -4.282 4.786 4.484 1.00 97.81 83 LYS A C 1
ATOM 660 O O . LYS A 1 83 ? -5.140 5.387 5.115 1.00 97.81 83 LYS A O 1
ATOM 665 N N . LEU A 1 84 ? -4.371 3.482 4.212 1.00 96.94 84 LEU A N 1
ATOM 666 C CA . LEU A 1 84 ? -5.488 2.663 4.685 1.00 96.94 84 LEU A CA 1
ATOM 667 C C . LEU A 1 84 ? -5.572 2.655 6.221 1.00 96.94 84 LEU A C 1
ATOM 669 O O . LEU A 1 84 ? -6.659 2.825 6.766 1.00 96.94 84 LEU A O 1
ATOM 673 N N . ALA A 1 85 ? -4.438 2.494 6.907 1.00 96.81 85 ALA A N 1
ATOM 674 C CA . ALA A 1 85 ? -4.389 2.515 8.368 1.00 96.81 85 ALA A CA 1
ATOM 675 C C . ALA A 1 85 ? -4.758 3.891 8.940 1.00 96.81 85 ALA A C 1
ATOM 677 O O . ALA A 1 85 ? -5.545 3.969 9.877 1.00 96.81 85 ALA A O 1
ATOM 678 N N . MET A 1 86 ? -4.244 4.973 8.351 1.00 97.12 86 MET A N 1
ATOM 679 C CA . MET A 1 86 ? -4.576 6.336 8.770 1.00 97.12 86 MET A CA 1
ATOM 680 C C . MET A 1 86 ? -6.059 6.638 8.571 1.00 97.12 86 MET A C 1
ATOM 682 O O . MET A 1 86 ? -6.672 7.206 9.464 1.00 97.12 86 MET A O 1
ATOM 686 N N . ASN A 1 87 ? -6.653 6.208 7.454 1.00 94.88 87 ASN A N 1
ATOM 687 C CA . ASN A 1 87 ? -8.091 6.351 7.242 1.00 94.88 87 ASN A CA 1
ATOM 688 C C . ASN A 1 87 ? -8.875 5.606 8.329 1.00 94.88 87 ASN A C 1
ATOM 690 O O . ASN A 1 87 ? -9.777 6.180 8.917 1.00 94.88 87 ASN A O 1
ATOM 694 N N . LEU A 1 88 ? -8.487 4.368 8.655 1.00 93.81 88 LEU A N 1
ATOM 695 C CA . LEU A 1 88 ? -9.150 3.574 9.694 1.00 93.81 88 LEU A CA 1
ATOM 696 C C . LEU A 1 88 ? -9.055 4.204 11.096 1.00 93.81 88 LEU A C 1
ATOM 698 O O . LEU A 1 88 ? -9.971 4.029 11.890 1.00 93.81 88 LEU A O 1
ATOM 702 N N . LEU A 1 89 ? -7.962 4.910 11.399 1.00 93.50 89 LEU A N 1
ATOM 703 C CA . LEU A 1 89 ? -7.765 5.621 12.670 1.00 93.50 89 LEU A CA 1
ATOM 704 C C . LEU A 1 89 ? -8.454 6.992 12.711 1.00 93.50 89 LEU A C 1
ATOM 706 O O . LEU A 1 89 ? -8.736 7.494 13.795 1.00 93.50 89 LEU A O 1
ATOM 710 N N . ALA A 1 90 ? -8.645 7.621 11.549 1.00 90.44 90 ALA A N 1
ATOM 711 C CA . ALA A 1 90 ? -9.278 8.929 11.417 1.00 90.44 90 ALA A CA 1
ATOM 712 C C . ALA A 1 90 ? -10.806 8.844 11.384 1.00 90.44 90 ALA A C 1
ATOM 714 O O . ALA A 1 90 ? -11.468 9.825 11.724 1.00 90.44 90 ALA A O 1
ATOM 715 N N . GLU A 1 91 ? -11.366 7.692 10.998 1.00 77.50 91 GLU A N 1
ATOM 716 C CA . GLU A 1 91 ? -12.752 7.394 11.332 1.00 77.50 91 GLU A CA 1
ATOM 717 C C . GLU A 1 91 ? -12.870 7.532 12.852 1.00 77.50 91 GLU A C 1
ATOM 719 O O . GLU A 1 91 ? -12.106 6.860 13.559 1.00 77.50 91 GLU A O 1
ATOM 724 N N . PRO A 1 92 ? -13.759 8.403 13.379 1.00 61.34 92 PRO A N 1
ATOM 725 C CA . PRO A 1 92 ? -13.999 8.422 14.809 1.00 61.34 92 PRO A CA 1
ATOM 726 C C . PRO A 1 92 ? -14.229 6.976 15.212 1.00 61.34 92 PRO A C 1
ATOM 728 O O . PRO A 1 92 ? -14.880 6.225 14.465 1.00 61.34 92 PRO A O 1
ATOM 731 N N . SER A 1 93 ? -13.635 6.580 16.345 1.00 56.69 93 SER A N 1
ATOM 732 C CA . SER A 1 93 ? -13.964 5.325 17.003 1.00 56.69 93 SER A CA 1
ATOM 733 C C . SER A 1 93 ? -15.443 5.085 16.742 1.00 56.69 93 SER A C 1
ATOM 735 O O . SER A 1 93 ? -16.262 6.007 16.841 1.00 56.69 93 SER A O 1
ATOM 737 N N . ARG A 1 94 ?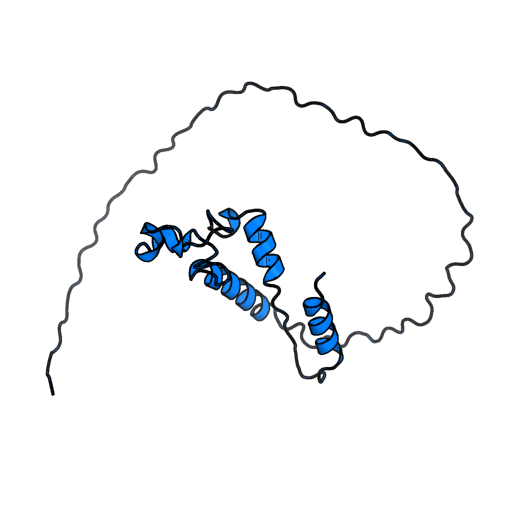 -15.825 3.861 16.381 1.00 53.25 94 ARG A N 1
ATOM 738 C CA . ARG A 1 94 ? -17.171 3.393 16.711 1.00 53.25 94 ARG A CA 1
ATOM 739 C C . ARG A 1 94 ? -17.246 3.433 18.242 1.00 53.25 94 ARG A C 1
ATOM 741 O O . ARG A 1 94 ? -17.156 2.416 18.910 1.00 53.25 94 ARG A O 1
ATOM 748 N N . GLU A 1 95 ? -17.259 4.647 18.772 1.00 49.41 95 GLU A N 1
ATOM 749 C CA . GLU A 1 95 ? -17.392 5.081 20.131 1.00 49.41 95 GLU A CA 1
ATOM 750 C C . GLU A 1 95 ? -18.679 4.414 20.522 1.00 49.41 95 GLU A C 1
ATOM 752 O O . GLU A 1 95 ? -19.718 4.761 19.959 1.00 49.41 95 GLU A O 1
ATOM 757 N N . MET A 1 96 ? -18.569 3.371 21.344 1.00 44.88 96 MET A N 1
ATOM 758 C CA . MET A 1 96 ? -19.385 3.260 22.539 1.00 44.88 96 MET A CA 1
ATOM 759 C C . MET A 1 96 ? -20.838 3.701 22.320 1.00 44.88 96 MET A C 1
ATOM 761 O O . MET A 1 96 ? -21.399 4.446 23.114 1.00 44.88 96 MET A O 1
ATOM 765 N N . GLN A 1 97 ? -21.466 3.286 21.221 1.00 40.41 97 GLN A N 1
ATOM 766 C CA . GLN A 1 97 ? -22.902 3.367 21.126 1.00 40.41 97 GLN A CA 1
ATOM 767 C C . GLN A 1 97 ? -23.335 2.202 21.993 1.00 40.41 97 GLN A C 1
ATOM 769 O O . GLN A 1 97 ? -22.987 1.060 21.660 1.00 40.41 97 GLN A O 1
ATOM 774 N N . PRO A 1 98 ? -24.045 2.439 23.113 1.00 44.31 98 PRO A N 1
ATOM 775 C CA . PRO A 1 98 ? -24.784 1.356 23.716 1.00 44.31 98 PRO A CA 1
ATOM 776 C C . PRO A 1 98 ? -25.647 0.845 22.573 1.00 44.31 98 PRO A C 1
ATOM 778 O O . PRO A 1 98 ? -26.501 1.578 22.070 1.00 44.31 98 PRO A O 1
ATOM 781 N N . GLN A 1 99 ? -25.382 -0.372 22.092 1.00 42.38 99 GLN A N 1
ATOM 782 C CA . GLN A 1 99 ? -26.383 -1.027 21.275 1.00 42.38 99 GLN A CA 1
ATOM 783 C C . GLN A 1 99 ? -27.656 -0.929 22.111 1.00 42.38 99 GLN A C 1
ATOM 785 O O . GLN A 1 99 ? -27.622 -1.331 23.285 1.00 42.38 99 GLN A O 1
ATOM 790 N N . PRO A 1 100 ? -28.758 -0.364 21.586 1.00 41.00 100 PRO A N 1
ATOM 791 C CA . PRO A 1 100 ? -30.024 -0.620 22.216 1.00 41.00 100 PRO A CA 1
ATOM 792 C C . PRO A 1 100 ? -30.086 -2.139 22.250 1.00 41.00 100 PRO A C 1
ATOM 794 O O . PRO A 1 100 ? -30.063 -2.793 21.206 1.00 41.00 100 PRO A O 1
ATOM 797 N N . ARG A 1 101 ? -30.105 -2.718 23.449 1.00 48.28 101 ARG A N 1
ATOM 798 C CA . ARG A 1 101 ? -30.584 -4.080 23.626 1.00 48.28 101 ARG A CA 1
ATOM 799 C C . ARG A 1 101 ? -32.088 -4.008 23.343 1.00 48.28 101 ARG A C 1
ATOM 801 O O . ARG A 1 101 ? -32.906 -4.141 24.242 1.00 48.28 101 ARG A O 1
ATOM 808 N N . THR A 1 102 ? -32.470 -3.683 22.109 1.00 43.28 102 THR A N 1
ATOM 809 C CA . THR A 1 102 ? -33.821 -3.910 21.636 1.00 43.28 102 THR A CA 1
ATOM 810 C C . THR A 1 102 ? -33.906 -5.412 21.509 1.00 43.28 102 THR A C 1
ATOM 812 O O . THR A 1 102 ? -33.274 -6.034 20.657 1.00 43.28 102 THR A O 1
ATOM 815 N N . ALA A 1 103 ? -34.595 -5.987 22.488 1.00 50.47 103 ALA A N 1
ATOM 816 C CA . ALA A 1 103 ? -34.976 -7.375 22.536 1.00 50.47 103 ALA A CA 1
ATOM 817 C C . ALA A 1 103 ? -35.403 -7.834 21.135 1.00 50.47 103 ALA A C 1
ATOM 819 O O . ALA A 1 103 ? -36.443 -7.430 20.627 1.00 50.47 103 ALA A O 1
ATOM 820 N N . VAL A 1 104 ? -34.587 -8.681 20.509 1.00 47.88 104 VAL A N 1
ATOM 821 C CA . VAL A 1 104 ? -35.044 -9.557 19.430 1.00 47.88 104 VAL A CA 1
ATOM 822 C C . VAL A 1 104 ? -35.569 -10.823 20.106 1.00 47.88 104 VAL A C 1
ATOM 824 O O . VAL A 1 104 ? -35.031 -11.913 19.954 1.00 47.88 104 VAL A O 1
ATOM 827 N N . ALA A 1 105 ? -36.585 -10.638 20.941 1.00 48.28 105 ALA A N 1
ATOM 828 C CA . ALA A 1 105 ? -37.625 -11.628 21.143 1.00 48.28 105 ALA A CA 1
ATOM 829 C C . ALA A 1 105 ? -38.825 -11.111 20.330 1.00 48.28 105 ALA A C 1
ATOM 831 O O . ALA A 1 105 ? -39.002 -9.903 20.210 1.00 48.28 105 ALA A O 1
ATOM 832 N N . ASP A 1 106 ? -39.592 -12.011 19.727 1.00 40.59 106 ASP A N 1
ATOM 833 C CA . ASP A 1 106 ? -40.864 -11.730 19.035 1.00 40.59 106 ASP A CA 1
ATOM 834 C C . ASP A 1 106 ? -40.822 -11.306 17.556 1.00 40.59 106 ASP A C 1
ATOM 836 O O . ASP A 1 106 ? -41.701 -10.594 17.076 1.00 40.59 106 ASP A O 1
ATOM 840 N N . ARG A 1 107 ? -39.878 -11.830 16.761 1.00 49.25 107 ARG A N 1
ATOM 841 C CA . ARG A 1 107 ? -40.072 -11.923 15.290 1.00 49.25 107 ARG A CA 1
ATOM 842 C C . ARG A 1 107 ? -40.262 -13.340 14.743 1.00 49.25 107 ARG A C 1
ATOM 844 O O . ARG A 1 107 ? -40.415 -13.501 13.540 1.00 49.25 107 ARG A O 1
ATOM 851 N N . ALA A 1 108 ? -40.313 -14.354 15.604 1.00 42.47 108 ALA A N 1
ATOM 852 C CA . ALA A 1 108 ? -40.444 -15.752 15.186 1.00 42.47 108 ALA A CA 1
ATOM 853 C C . ALA A 1 108 ? -41.897 -16.234 14.976 1.00 42.47 108 ALA A C 1
ATOM 855 O O . ALA A 1 108 ? -42.097 -17.404 14.674 1.00 42.47 108 ALA A O 1
ATOM 856 N N . THR A 1 109 ? -42.910 -15.368 15.101 1.00 45.97 109 THR A N 1
ATOM 857 C CA . THR A 1 109 ? -44.326 -15.801 15.076 1.00 45.97 109 THR A CA 1
ATOM 858 C C . THR A 1 109 ? -45.169 -15.187 13.955 1.00 45.97 109 THR A C 1
ATOM 860 O O . THR A 1 109 ? -46.379 -15.372 13.945 1.00 45.97 109 THR A O 1
ATOM 863 N N . GLN A 1 110 ? -44.571 -14.475 12.992 1.00 48.81 110 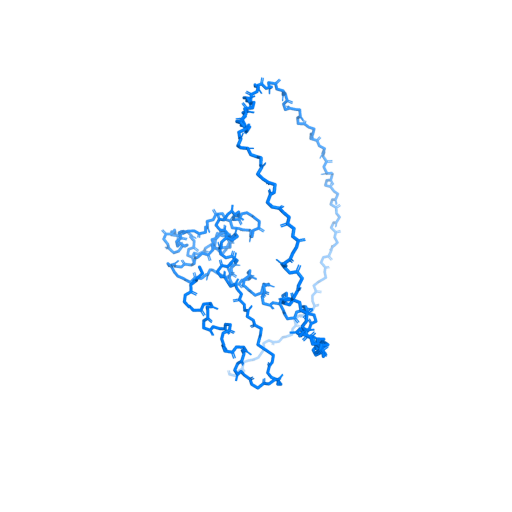GLN A N 1
ATOM 864 C CA . GLN A 1 110 ? -45.317 -13.885 11.862 1.00 48.81 110 GLN A CA 1
ATOM 865 C C . GLN A 1 110 ? -45.108 -14.599 10.516 1.00 48.81 110 GLN A C 1
ATOM 867 O O . GLN A 1 110 ? -45.635 -14.149 9.506 1.00 48.81 110 GLN A O 1
ATOM 872 N N . ASP A 1 111 ? -44.405 -15.734 10.494 1.00 44.34 111 ASP A N 1
ATOM 873 C CA . ASP A 1 111 ? -44.096 -16.482 9.261 1.00 44.34 111 ASP A CA 1
ATOM 874 C C . ASP A 1 111 ? -45.160 -17.540 8.883 1.00 44.34 111 ASP A C 1
ATOM 876 O O . ASP A 1 111 ? -44.958 -18.365 8.002 1.00 44.34 111 ASP A O 1
ATOM 880 N N . PHE A 1 112 ? -46.322 -17.545 9.546 1.00 46.75 112 PHE A N 1
ATOM 881 C CA . PHE A 1 112 ? -47.363 -18.565 9.354 1.00 46.75 112 PHE A CA 1
ATOM 882 C C . PHE A 1 112 ? -48.707 -17.960 8.932 1.00 46.75 112 PHE A C 1
ATOM 884 O O . PHE A 1 112 ? -49.714 -18.190 9.583 1.00 46.75 112 PHE A O 1
ATOM 891 N N . THR A 1 113 ? -48.726 -17.180 7.846 1.00 44.72 113 THR A N 1
ATOM 892 C CA . THR A 1 113 ? -49.932 -16.930 7.020 1.00 44.72 113 THR A CA 1
ATOM 893 C C . THR A 1 113 ? -49.579 -16.081 5.795 1.00 44.72 113 THR A C 1
ATOM 895 O O . THR A 1 113 ? -49.929 -14.907 5.734 1.00 44.72 113 THR A O 1
ATOM 898 N N . GLN A 1 114 ? -48.914 -16.656 4.790 1.00 46.19 114 GLN A N 1
ATOM 899 C CA . GLN A 1 114 ? -49.085 -16.201 3.403 1.00 46.19 114 GLN A CA 1
ATOM 900 C C . GLN A 1 114 ? -49.156 -17.415 2.457 1.00 46.19 114 GLN A C 1
ATOM 902 O O . GLN A 1 114 ? -48.346 -18.331 2.603 1.00 46.19 114 GLN A O 1
ATOM 907 N N . PRO A 1 115 ? -50.132 -17.479 1.526 1.00 35.78 115 PRO A N 1
ATOM 908 C CA . PRO A 1 115 ? -50.264 -18.600 0.600 1.00 35.78 115 PRO A CA 1
ATOM 909 C C . PRO A 1 115 ? -49.169 -18.564 -0.470 1.00 35.78 115 PRO A C 1
ATOM 911 O O . PRO A 1 115 ? -48.777 -17.496 -0.936 1.00 35.78 115 PRO A O 1
ATOM 914 N N . LEU A 1 116 ? -48.730 -19.749 -0.899 1.00 41.22 116 LEU A N 1
ATOM 915 C CA . LEU A 1 116 ? -47.807 -19.946 -2.014 1.00 41.22 116 LEU A CA 1
ATOM 916 C C . LEU A 1 116 ? -48.424 -19.412 -3.316 1.00 41.22 116 LEU A C 1
ATOM 918 O O . LEU A 1 116 ? -49.279 -20.066 -3.909 1.00 41.22 116 LEU A O 1
ATOM 922 N N . GLN A 1 117 ? -47.970 -18.252 -3.789 1.00 44.31 117 GLN A N 1
ATOM 923 C CA . GLN A 1 117 ? -48.140 -17.879 -5.191 1.00 44.31 117 GLN A CA 1
ATOM 924 C C . GLN A 1 117 ? -46.963 -18.447 -5.981 1.00 44.31 117 GLN A C 1
ATOM 926 O O . GLN A 1 117 ? -45.860 -17.903 -6.006 1.00 44.31 117 GLN A O 1
ATOM 931 N N . SER A 1 118 ? -47.212 -19.603 -6.591 1.00 54.00 118 SER A N 1
ATOM 932 C CA . SER A 1 118 ? -46.468 -20.065 -7.752 1.00 54.00 118 SER A CA 1
ATOM 933 C C . SER A 1 118 ? -46.773 -19.139 -8.922 1.00 54.00 118 SER A C 1
ATOM 935 O O . SER A 1 118 ? -47.944 -19.004 -9.253 1.00 54.00 118 SER A O 1
ATOM 937 N N . GLU A 1 119 ? -45.756 -18.593 -9.587 1.00 50.50 119 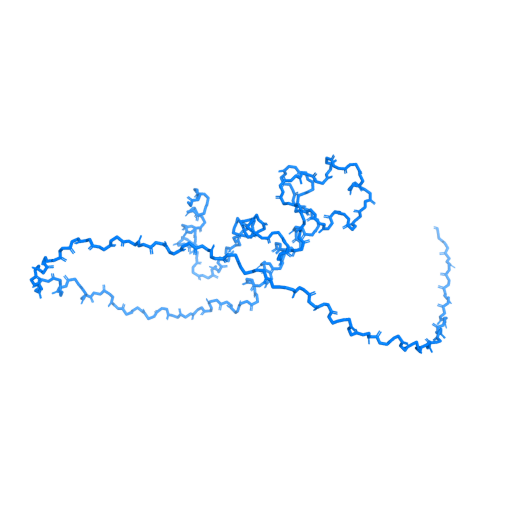GLU A N 1
ATOM 938 C CA . GLU A 1 119 ? -45.829 -18.318 -11.025 1.00 50.50 119 GLU A CA 1
ATOM 939 C C . GLU A 1 119 ? -44.430 -18.091 -11.625 1.00 50.50 119 GLU A C 1
ATOM 941 O O . GLU A 1 119 ? -43.802 -17.050 -11.486 1.00 50.50 119 GLU A O 1
ATOM 946 N N . ASN A 1 120 ? -43.957 -19.166 -12.256 1.00 47.97 120 ASN A N 1
ATOM 947 C CA . ASN A 1 120 ? -43.427 -19.242 -13.615 1.00 47.97 120 ASN A CA 1
ATOM 948 C C . ASN A 1 120 ? -42.152 -18.486 -14.035 1.00 47.97 120 ASN A C 1
ATOM 950 O O . ASN A 1 120 ? -42.029 -17.268 -14.071 1.00 47.97 120 ASN A O 1
ATOM 954 N N . GLN A 1 121 ? -41.231 -19.339 -14.484 1.00 48.06 121 GLN A N 1
ATOM 955 C CA . GLN A 1 121 ? -40.017 -19.107 -15.247 1.00 48.06 121 GLN A CA 1
ATOM 956 C C . GLN A 1 121 ? -40.210 -18.309 -16.549 1.00 48.06 121 GLN A C 1
ATOM 958 O O . GLN A 1 121 ? -41.258 -18.347 -17.184 1.00 48.06 121 GLN A O 1
ATOM 963 N N . ALA A 1 122 ? -39.055 -17.796 -16.992 1.00 39.41 122 ALA A N 1
ATOM 964 C CA . ALA A 1 122 ? -38.635 -17.494 -18.361 1.00 39.41 122 ALA A CA 1
ATOM 965 C C . ALA A 1 122 ? -38.888 -16.069 -18.882 1.00 39.41 122 ALA A C 1
ATOM 967 O O . ALA A 1 122 ? -39.893 -15.767 -19.511 1.00 39.41 122 ALA A O 1
ATOM 968 N N . ALA A 1 123 ? -37.850 -15.238 -18.765 1.00 43.06 123 ALA A N 1
ATOM 969 C CA . ALA A 1 123 ? -37.544 -14.226 -19.770 1.00 43.06 123 ALA A CA 1
ATOM 970 C C . ALA A 1 123 ? -36.041 -14.285 -20.080 1.00 43.06 123 ALA A C 1
ATOM 972 O O . ALA A 1 123 ? -35.189 -13.891 -19.285 1.00 43.06 123 ALA A O 1
ATOM 973 N N . SER A 1 124 ? -35.732 -14.863 -21.237 1.00 50.84 124 SER A N 1
ATOM 974 C CA . SER A 1 124 ? -34.429 -14.871 -21.892 1.00 50.84 124 SER A CA 1
ATOM 975 C C . SER A 1 124 ? -33.978 -13.442 -22.195 1.00 50.84 124 SER A C 1
ATOM 977 O O . SER A 1 124 ? -34.645 -12.722 -22.936 1.00 50.84 124 SER A O 1
ATOM 979 N N . ALA A 1 125 ? -32.837 -13.039 -21.641 1.00 42.59 125 ALA A N 1
ATOM 980 C CA . ALA A 1 125 ? -32.200 -11.769 -21.951 1.00 42.59 125 ALA A CA 1
ATOM 981 C C . ALA A 1 125 ? -31.587 -11.811 -23.361 1.00 42.59 125 ALA A C 1
ATOM 983 O O . ALA A 1 125 ? -30.624 -12.536 -23.607 1.00 42.59 125 ALA A O 1
ATOM 984 N N . SER A 1 126 ? -32.128 -11.019 -24.284 1.00 46.25 126 SER A N 1
ATOM 985 C CA . SER A 1 126 ? -31.479 -10.682 -25.552 1.00 46.25 126 SER A CA 1
ATOM 986 C C . SER A 1 126 ? -30.501 -9.525 -25.328 1.00 46.25 126 SER A C 1
ATOM 988 O O . SER A 1 126 ? -30.909 -8.417 -24.980 1.00 46.25 126 SER A O 1
ATOM 990 N N . VAL A 1 127 ? -29.209 -9.795 -25.512 1.00 48.66 127 VAL A N 1
ATOM 991 C CA . VAL A 1 127 ? -28.123 -8.805 -25.500 1.00 48.66 127 VAL A CA 1
ATOM 992 C C . VAL A 1 127 ? -28.124 -8.053 -26.841 1.00 48.66 127 VAL A C 1
ATOM 994 O O . VAL A 1 127 ? -28.087 -8.721 -27.873 1.00 48.66 127 VAL A O 1
ATOM 997 N N . PRO A 1 128 ? -28.155 -6.708 -26.888 1.00 51.25 128 PRO A N 1
ATOM 998 C CA . PRO A 1 128 ? -27.923 -5.982 -28.134 1.00 51.25 128 PRO A CA 1
ATOM 999 C C . PRO A 1 128 ? -26.422 -5.918 -28.464 1.00 51.25 128 PRO A C 1
ATOM 1001 O O . PRO A 1 128 ? -25.595 -5.628 -27.598 1.00 51.25 128 PRO A O 1
ATOM 1004 N N . GLU A 1 129 ? -26.078 -6.183 -29.726 1.00 50.31 129 GLU A N 1
ATOM 1005 C CA . GLU A 1 129 ? -24.714 -6.075 -30.258 1.00 50.31 129 GLU A CA 1
ATOM 1006 C C . GLU A 1 129 ? -24.213 -4.617 -30.337 1.00 50.31 129 GLU A C 1
ATOM 1008 O O . GLU A 1 129 ? -25.015 -3.692 -30.507 1.00 50.31 129 GLU A O 1
ATOM 1013 N N . PRO A 1 130 ? -22.888 -4.378 -30.257 1.00 46.03 130 PRO A N 1
ATOM 1014 C CA . PRO A 1 130 ? -22.318 -3.043 -30.396 1.00 46.03 130 PRO A CA 1
ATOM 1015 C C . PRO A 1 130 ? -22.237 -2.611 -31.870 1.00 46.03 130 PRO A C 1
ATOM 1017 O O . PRO A 1 130 ? -21.478 -3.164 -32.663 1.00 46.03 130 PRO A O 1
ATOM 1020 N N . THR A 1 131 ? -22.959 -1.553 -32.237 1.00 55.81 131 THR A N 1
ATOM 1021 C CA . THR A 1 131 ? -22.760 -0.845 -33.512 1.00 55.81 131 THR A CA 1
ATOM 1022 C C . THR A 1 131 ? -21.420 -0.090 -33.529 1.00 55.81 131 THR A C 1
ATOM 1024 O O . THR A 1 131 ? -21.139 0.648 -32.579 1.00 55.81 131 THR A O 1
ATOM 1027 N N . PRO A 1 132 ? -20.611 -0.178 -34.604 1.00 45.22 132 PRO A N 1
ATOM 1028 C CA . PRO A 1 132 ? -19.384 0.599 -34.736 1.00 45.22 132 PRO A CA 1
ATOM 1029 C C . PRO A 1 132 ? -19.711 2.041 -35.150 1.00 45.22 132 PRO A C 1
ATOM 1031 O O . PRO A 1 132 ? -20.024 2.319 -36.305 1.00 45.22 132 PRO A O 1
ATOM 1034 N N . ALA A 1 133 ? -19.620 2.981 -34.209 1.00 45.22 133 ALA A N 1
ATOM 1035 C CA . ALA A 1 133 ? -19.628 4.405 -34.522 1.00 45.22 133 ALA A CA 1
ATOM 1036 C C . ALA A 1 133 ? -18.194 4.867 -34.822 1.00 45.22 133 ALA A C 1
ATOM 1038 O O . ALA A 1 133 ? -17.383 5.081 -33.921 1.00 45.22 133 ALA A O 1
ATOM 1039 N N . ALA A 1 134 ? -17.883 5.022 -36.108 1.00 46.25 134 ALA A N 1
ATOM 1040 C CA . ALA A 1 134 ? -16.758 5.827 -36.556 1.00 46.25 134 ALA A CA 1
ATOM 1041 C C . ALA A 1 134 ? -17.056 7.300 -36.222 1.00 46.25 134 ALA A C 1
ATOM 1043 O O . ALA A 1 134 ? -18.005 7.878 -36.747 1.00 46.25 134 ALA A O 1
ATOM 1044 N N . GLY A 1 135 ? -16.272 7.901 -35.325 1.00 39.72 135 GLY A N 1
ATOM 1045 C CA . GLY A 1 135 ? -16.497 9.265 -34.844 1.00 39.72 135 GLY A CA 1
ATOM 1046 C C . GLY A 1 135 ? -15.204 9.939 -34.394 1.00 39.72 135 GLY A C 1
ATOM 1047 O O . GLY A 1 135 ? -14.787 9.801 -33.253 1.00 39.72 135 GLY A O 1
ATOM 1048 N N . LEU A 1 136 ? -14.575 10.620 -35.350 1.00 48.12 136 LEU A N 1
ATOM 1049 C CA . LEU A 1 136 ? -13.555 11.673 -35.270 1.00 48.12 136 LEU A CA 1
ATOM 1050 C C . LEU A 1 136 ? -13.097 12.149 -33.871 1.00 48.12 136 LEU A C 1
ATOM 1052 O O . LEU A 1 136 ? -13.815 12.836 -33.150 1.00 48.12 136 LEU A O 1
ATOM 1056 N N . PHE A 1 137 ? -11.815 11.914 -33.573 1.00 38.59 137 PHE A N 1
ATOM 1057 C CA . PHE A 1 137 ? -11.065 12.615 -32.529 1.00 38.59 137 PHE A CA 1
ATOM 1058 C C . PHE A 1 137 ? -10.721 14.039 -32.990 1.00 38.59 137 PHE A C 1
ATOM 1060 O O . PHE A 1 137 ? -9.805 14.230 -33.790 1.00 38.59 137 PHE A O 1
ATOM 1067 N N . THR A 1 138 ? -11.397 15.057 -32.457 1.00 48.75 138 THR A N 1
ATOM 1068 C CA . THR A 1 138 ? -10.923 16.446 -32.551 1.00 48.75 138 THR A CA 1
ATOM 1069 C C . THR A 1 138 ? -10.146 16.809 -31.290 1.00 48.75 138 THR A C 1
ATOM 1071 O O . THR A 1 138 ? -10.716 16.961 -30.211 1.00 48.75 138 THR A O 1
ATOM 1074 N N . ILE A 1 139 ? -8.828 16.943 -31.431 1.00 43.47 139 ILE A N 1
ATOM 1075 C CA . ILE A 1 139 ? -7.919 17.427 -30.390 1.00 43.47 139 ILE A CA 1
ATOM 1076 C C . ILE A 1 139 ? -8.053 18.954 -30.313 1.00 43.47 139 ILE A C 1
ATOM 1078 O O . ILE A 1 139 ? -7.509 19.669 -31.151 1.00 43.47 139 ILE A O 1
ATOM 1082 N N . THR A 1 140 ? -8.733 19.479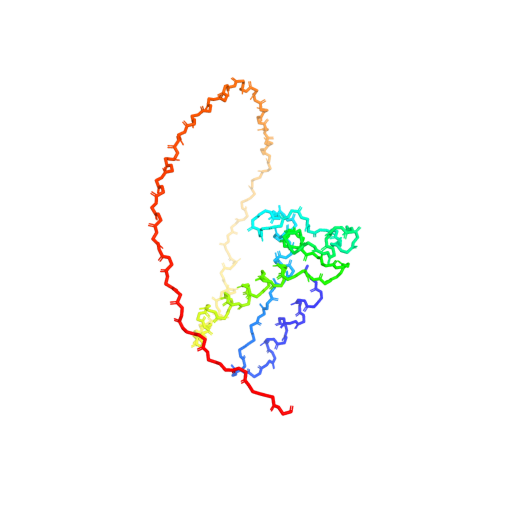 -29.297 1.00 47.12 140 THR A N 1
ATOM 1083 C CA . THR A 1 140 ? -8.605 20.895 -28.921 1.00 47.12 140 THR A CA 1
ATOM 1084 C C . THR A 1 140 ? -7.412 21.066 -27.983 1.00 47.12 140 THR A C 1
ATOM 1086 O O . THR A 1 140 ? -7.503 20.820 -26.782 1.00 47.12 140 THR A O 1
ATOM 1089 N N . MET A 1 141 ? -6.276 21.483 -28.547 1.00 43.53 141 MET A N 1
ATOM 1090 C CA . MET A 1 141 ? -5.105 21.973 -27.813 1.00 43.53 141 MET A CA 1
ATOM 1091 C C . MET A 1 141 ? -5.392 23.375 -27.258 1.00 43.53 141 MET A C 1
ATOM 1093 O O . MET A 1 141 ? -5.352 24.352 -28.004 1.00 43.53 141 MET A O 1
ATOM 1097 N N . LEU A 1 142 ? -5.655 23.491 -25.953 1.00 44.84 142 LEU A N 1
ATOM 1098 C CA . LEU A 1 142 ? -5.666 24.781 -25.256 1.00 44.84 142 LEU A CA 1
ATOM 1099 C C . LEU A 1 142 ? -4.303 25.007 -24.587 1.00 44.84 142 LEU A C 1
ATOM 1101 O O . LEU A 1 142 ? -3.927 24.318 -23.640 1.00 44.84 142 LEU A O 1
ATOM 1105 N N . ALA A 1 143 ? -3.557 25.976 -25.112 1.00 42.31 143 ALA A N 1
ATOM 1106 C CA . ALA A 1 143 ? -2.240 26.369 -24.635 1.00 42.31 143 ALA A CA 1
ATOM 1107 C C . ALA A 1 143 ? -2.320 27.043 -23.252 1.00 42.31 143 ALA A C 1
ATOM 1109 O O . ALA A 1 143 ? -2.879 28.130 -23.108 1.00 42.31 143 ALA A O 1
ATOM 1110 N N . ILE A 1 144 ? -1.710 26.429 -22.234 1.00 47.12 144 ILE A N 1
ATOM 1111 C CA . ILE A 1 144 ? -1.452 27.080 -20.944 1.00 47.12 144 ILE A CA 1
ATOM 1112 C C . ILE A 1 144 ? -0.167 27.899 -21.088 1.00 47.12 144 ILE A C 1
ATOM 1114 O O . ILE A 1 144 ? 0.931 27.362 -21.229 1.00 47.12 144 ILE A O 1
ATOM 1118 N N . GLY A 1 145 ? -0.326 29.222 -21.087 1.00 40.22 145 GLY A N 1
ATOM 1119 C CA . GLY A 1 145 ? 0.759 30.187 -21.208 1.00 40.22 145 GLY A CA 1
ATOM 1120 C C . GLY A 1 145 ? 1.754 30.116 -20.048 1.00 40.22 145 GLY A C 1
ATOM 1121 O O . GLY A 1 145 ? 1.411 30.307 -18.882 1.00 40.22 145 GLY A O 1
ATOM 1122 N N . LEU A 1 146 ? 3.021 29.918 -20.402 1.00 40.44 146 LEU A N 1
ATOM 1123 C CA . LEU A 1 146 ? 4.179 30.081 -19.536 1.00 40.44 146 LEU A CA 1
ATOM 1124 C C . LEU A 1 146 ? 4.353 31.580 -19.208 1.00 40.44 146 LEU A C 1
ATOM 1126 O O . LEU A 1 146 ? 4.833 32.351 -20.037 1.00 40.44 146 LEU A O 1
ATOM 1130 N N . ARG A 1 147 ? 3.990 32.024 -17.998 1.00 55.03 147 ARG A N 1
ATOM 1131 C CA . ARG A 1 147 ? 4.469 33.311 -17.455 1.00 55.03 147 ARG A CA 1
ATOM 1132 C C . ARG A 1 147 ? 5.499 33.063 -16.364 1.00 55.03 147 ARG A C 1
ATOM 1134 O O . ARG A 1 147 ? 5.189 32.886 -15.191 1.00 55.03 147 ARG A O 1
ATOM 1141 N N . LEU A 1 148 ? 6.756 33.093 -16.794 1.00 46.22 148 LEU A N 1
ATOM 1142 C CA . LEU A 1 148 ? 7.937 33.233 -15.955 1.00 46.22 148 LEU A CA 1
ATOM 1143 C C . LEU A 1 148 ? 7.821 34.497 -15.090 1.00 46.22 148 LEU A C 1
ATOM 1145 O O . LEU A 1 148 ? 7.729 35.607 -15.614 1.00 46.22 148 LEU A O 1
ATOM 1149 N N . ARG A 1 149 ? 7.950 34.358 -13.769 1.00 57.38 149 ARG A N 1
ATOM 1150 C CA . ARG A 1 149 ? 8.496 35.437 -12.939 1.00 57.38 149 ARG A CA 1
ATOM 1151 C C . ARG A 1 149 ? 9.461 34.870 -11.909 1.00 57.38 149 ARG A C 1
ATOM 1153 O O . ARG A 1 149 ? 9.081 34.323 -10.882 1.00 57.38 149 ARG A O 1
ATOM 1160 N N . ARG A 1 150 ? 10.741 35.037 -12.238 1.00 54.41 150 ARG A N 1
ATOM 1161 C CA . ARG A 1 150 ? 11.890 34.901 -11.346 1.00 54.41 150 ARG A CA 1
ATOM 1162 C C . ARG A 1 150 ? 11.660 35.788 -10.118 1.00 54.41 150 ARG A C 1
ATOM 1164 O O . ARG A 1 150 ? 11.508 36.999 -10.266 1.00 54.41 150 ARG A O 1
ATOM 1171 N N . ARG A 1 151 ? 11.696 35.222 -8.914 1.00 54.50 151 ARG A N 1
ATOM 1172 C CA . ARG A 1 151 ? 12.034 35.980 -7.704 1.00 54.50 151 ARG A CA 1
ATOM 1173 C C . ARG A 1 151 ? 13.261 35.350 -7.064 1.00 54.50 151 ARG A C 1
ATOM 1175 O O . ARG A 1 151 ? 13.189 34.327 -6.402 1.00 54.50 151 ARG A O 1
ATOM 1182 N N . ALA A 1 152 ? 14.377 35.975 -7.421 1.00 52.34 152 ALA A N 1
ATOM 1183 C CA . ALA A 1 152 ? 15.561 36.234 -6.622 1.00 52.34 152 ALA A CA 1
ATOM 1184 C C . ALA A 1 152 ? 15.766 35.377 -5.360 1.00 52.34 152 ALA A C 1
ATOM 1186 O O . ALA A 1 152 ? 15.077 35.521 -4.355 1.00 52.34 152 ALA A O 1
ATOM 1187 N N . LEU A 1 153 ? 16.823 34.570 -5.442 1.00 50.88 153 LEU A N 1
ATOM 1188 C CA . LEU A 1 153 ? 17.828 34.316 -4.411 1.00 50.88 153 LEU A CA 1
ATOM 1189 C C . LEU A 1 153 ? 17.685 35.190 -3.147 1.00 50.88 153 LEU A C 1
ATOM 1191 O O . LEU A 1 153 ? 17.944 36.392 -3.182 1.00 50.88 153 LEU A O 1
ATOM 1195 N N . ARG A 1 154 ? 17.421 34.553 -2.004 1.00 50.72 154 ARG A N 1
ATOM 1196 C CA . ARG A 1 154 ? 17.991 34.982 -0.721 1.00 50.72 154 ARG A CA 1
ATOM 1197 C C . ARG A 1 154 ? 18.892 33.861 -0.215 1.00 50.72 154 ARG A C 1
ATOM 1199 O O . ARG A 1 154 ? 18.438 32.768 0.096 1.00 50.72 154 ARG A O 1
ATOM 1206 N N . ARG A 1 155 ? 20.190 34.151 -0.247 1.00 52.28 155 ARG A N 1
ATOM 1207 C CA . ARG A 1 155 ? 21.295 33.394 0.346 1.00 52.28 155 ARG A CA 1
ATOM 1208 C C . ARG A 1 155 ? 21.555 33.936 1.763 1.00 52.28 155 ARG A C 1
ATOM 1210 O O . ARG A 1 155 ? 21.246 35.100 2.009 1.00 52.28 155 ARG A O 1
ATOM 1217 N N . VAL A 1 156 ? 22.281 33.125 2.551 1.00 51.56 156 VAL A N 1
ATOM 1218 C CA . VAL A 1 156 ? 23.055 33.432 3.787 1.00 51.56 156 VAL A CA 1
ATOM 1219 C C . VAL A 1 156 ? 22.268 33.224 5.107 1.00 51.56 156 VAL A C 1
ATOM 1221 O O . VAL A 1 156 ? 21.107 33.625 5.140 1.00 51.56 156 VAL A O 1
ATOM 1224 N N . PRO A 1 157 ? 22.849 32.626 6.188 1.00 50.47 157 PRO A N 1
ATOM 1225 C CA . PRO A 1 157 ? 24.286 32.487 6.491 1.00 50.47 157 PRO A CA 1
ATOM 1226 C C . PRO A 1 157 ? 24.868 31.085 6.706 1.00 50.47 157 PRO A C 1
ATOM 1228 O O . PRO A 1 157 ? 24.219 30.165 7.187 1.00 50.47 157 PRO A O 1
ATOM 1231 N N . SER A 1 158 ? 26.171 31.014 6.412 1.00 52.75 158 SER A N 1
ATOM 1232 C CA . SER A 1 158 ? 27.133 30.071 6.975 1.00 52.75 158 SER A CA 1
ATOM 1233 C C . SER A 1 158 ? 27.353 30.338 8.464 1.00 52.75 158 SER A C 1
ATOM 1235 O O . SER A 1 158 ? 27.596 31.482 8.847 1.00 52.75 158 SER A O 1
ATOM 1237 N N . SER A 1 159 ? 27.425 29.277 9.263 1.00 60.81 159 SER A N 1
ATOM 1238 C CA . SER A 1 159 ? 28.208 29.269 10.499 1.00 60.81 159 SER A CA 1
ATOM 1239 C C . SER A 1 159 ? 28.757 27.867 10.794 1.00 60.81 159 SER A C 1
ATOM 1241 O O . SER A 1 159 ? 28.036 26.946 11.151 1.00 60.81 159 SER A O 1
ATOM 1243 N N . ASN A 1 160 ? 30.081 27.786 10.639 1.00 54.72 160 ASN A N 1
ATOM 1244 C CA . ASN A 1 160 ? 31.058 27.070 11.462 1.00 54.72 160 ASN A CA 1
ATOM 1245 C C . ASN A 1 160 ? 31.115 25.532 11.453 1.00 54.72 160 ASN A C 1
ATOM 1247 O O . ASN A 1 160 ? 30.392 24.837 12.159 1.00 54.72 160 ASN A O 1
ATOM 1251 N N . LEU A 1 161 ? 32.151 25.044 10.757 1.00 51.16 161 LEU A N 1
ATOM 1252 C CA . LEU A 1 161 ? 32.958 23.906 11.196 1.00 51.16 161 LEU A CA 1
ATOM 1253 C C . LEU A 1 161 ? 33.649 24.225 12.537 1.00 51.16 161 LEU A C 1
ATOM 1255 O O . LEU A 1 161 ? 34.255 25.288 12.672 1.00 51.16 161 LEU A O 1
ATOM 1259 N N . MET A 1 162 ? 33.692 23.248 13.444 1.00 50.06 162 MET A N 1
ATOM 1260 C CA . MET A 1 162 ? 34.889 22.944 14.239 1.00 50.06 162 MET A CA 1
ATOM 1261 C C . MET A 1 162 ? 34.898 21.448 14.623 1.00 50.06 162 MET A C 1
ATOM 1263 O O . MET A 1 162 ? 33.836 20.924 14.961 1.00 50.06 162 MET A O 1
ATOM 1267 N N . PRO A 1 163 ? 36.050 20.751 14.552 1.00 65.44 163 PRO A N 1
ATOM 1268 C CA . PRO A 1 163 ? 36.153 19.319 14.829 1.00 65.44 163 PRO A CA 1
ATOM 1269 C C . PRO A 1 163 ? 36.569 19.012 16.280 1.00 65.44 163 PRO A C 1
ATOM 1271 O O . PRO A 1 163 ? 37.182 19.842 16.956 1.00 65.44 163 PRO A O 1
ATOM 1274 N N . ARG A 1 164 ? 36.291 17.780 16.715 1.00 59.12 164 ARG A N 1
ATOM 1275 C CA . ARG A 1 164 ? 37.038 17.045 17.744 1.00 59.12 164 ARG A CA 1
ATOM 1276 C C . ARG A 1 164 ? 37.416 15.686 17.180 1.00 59.12 164 ARG A C 1
ATOM 1278 O O . ARG A 1 164 ? 36.579 15.140 16.428 1.00 59.12 164 ARG A O 1
#